Protein AF-A0A8J3KYP1-F1 (afdb_monomer_lite)

pLDDT: mean 86.27, std 15.84, range [44.5, 98.19]

Foldseek 3Di:
DDDPDPDDPDPDDVLLVQLLVLLQQQAWDQDPVGTAGNRPRHHPPDPSNVSSCVSVVVVVDDPVNSNCSHPVVDPVD

Radius of gyration: 16.62 Å; chains: 1; bounding box: 29×44×49 Å

Secondary structure (DSSP, 8-state):
----PPPPPPPP-HHHHHHHHHHHHS-EE--TTS-EETTT-SBSSPHHHHHHHHHHHHTT--HHHHHTT-GGGSTT-

Structure (mmCIF, N/CA/C/O backbone):
data_AF-A0A8J3KYP1-F1
#
_entry.id   AF-A0A8J3KYP1-F1
#
loop_
_atom_site.group_PDB
_atom_site.id
_atom_site.type_symbol
_atom_site.label_atom_id
_atom_site.label_alt_id
_atom_site.label_comp_id
_atom_site.label_asym_id
_atom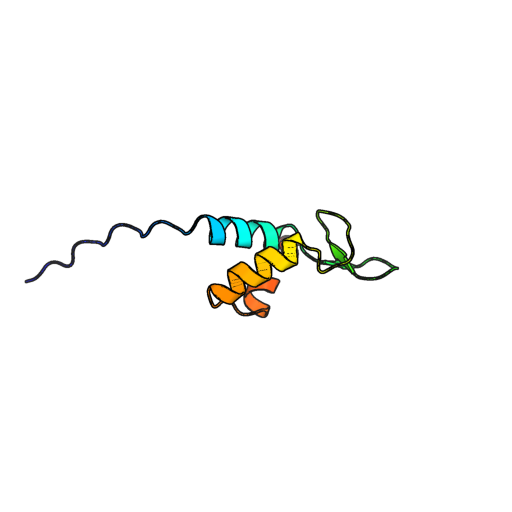_site.label_entity_id
_atom_site.label_seq_id
_atom_site.pdbx_PDB_ins_code
_atom_site.Cartn_x
_atom_site.Cartn_y
_atom_site.Cartn_z
_atom_site.occupancy
_atom_site.B_iso_or_equiv
_atom_site.auth_seq_id
_atom_site.auth_comp_id
_atom_site.auth_asym_id
_atom_site.auth_atom_id
_atom_site.pdbx_PDB_mod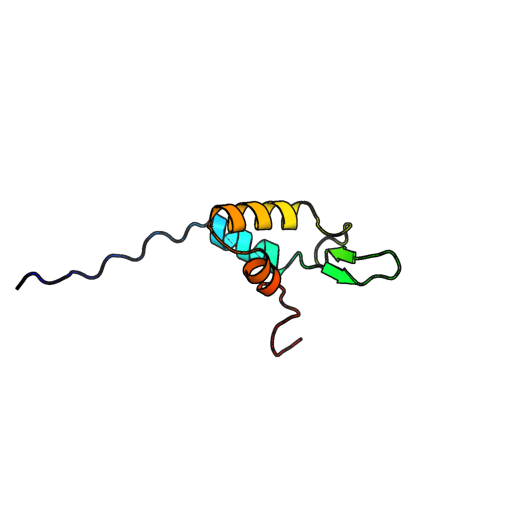el_num
ATOM 1 N N . MET A 1 1 ? -9.033 -31.442 37.262 1.00 44.50 1 MET A N 1
ATOM 2 C CA . MET A 1 1 ? -7.901 -30.944 36.457 1.00 44.50 1 MET A CA 1
ATOM 3 C C . MET A 1 1 ? -8.414 -30.891 35.026 1.00 44.50 1 MET A C 1
ATOM 5 O O . MET A 1 1 ? -8.454 -31.929 34.391 1.00 44.50 1 MET A O 1
ATOM 9 N N . HIS A 1 2 ? -8.986 -29.764 34.589 1.00 50.19 2 HIS A N 1
ATOM 10 C CA . HIS A 1 2 ? -9.462 -29.636 33.206 1.00 50.19 2 HIS A CA 1
ATOM 11 C C . HIS A 1 2 ? -8.258 -29.302 32.332 1.00 50.19 2 HIS A C 1
ATOM 13 O O . HIS A 1 2 ? -7.657 -28.236 32.457 1.00 50.19 2 HIS A O 1
ATOM 19 N N . GLU A 1 3 ? -7.877 -30.272 31.520 1.00 54.53 3 GLU A N 1
ATOM 20 C CA . GLU A 1 3 ? -6.767 -30.216 30.585 1.00 54.53 3 GLU A CA 1
ATOM 21 C C . GLU A 1 3 ? -7.186 -29.291 29.433 1.00 54.53 3 GLU A C 1
ATOM 23 O O . GLU A 1 3 ? -8.143 -29.580 28.715 1.00 54.53 3 GLU A O 1
ATOM 28 N N . HIS A 1 4 ? -6.529 -28.136 29.293 1.00 56.81 4 HIS A N 1
ATOM 29 C CA . HIS A 1 4 ? -6.694 -27.287 28.114 1.00 56.81 4 HIS A CA 1
ATOM 30 C C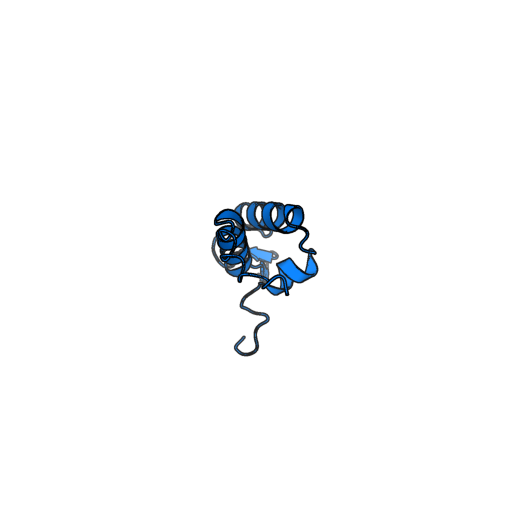 . HIS A 1 4 ? -6.118 -28.042 26.914 1.00 56.81 4 HIS A C 1
ATOM 32 O O . HIS A 1 4 ? -4.901 -28.096 26.733 1.00 56.81 4 HIS A O 1
ATOM 38 N N . ALA A 1 5 ? -6.989 -28.656 26.115 1.00 63.75 5 ALA A N 1
ATOM 39 C CA . ALA A 1 5 ? -6.606 -29.195 24.820 1.00 63.75 5 ALA A CA 1
ATOM 40 C C . ALA A 1 5 ? -6.012 -28.065 23.951 1.00 63.75 5 ALA A C 1
ATOM 42 O O . ALA A 1 5 ? -6.541 -26.949 23.975 1.00 63.75 5 ALA A O 1
ATOM 43 N N . PRO A 1 6 ? -4.935 -28.315 23.185 1.00 61.09 6 PRO A N 1
ATOM 44 C CA . PRO A 1 6 ? -4.396 -27.321 22.269 1.00 61.09 6 PRO A CA 1
ATOM 45 C C . PRO A 1 6 ? -5.434 -27.032 21.181 1.00 61.09 6 PRO A C 1
ATOM 47 O O . PRO A 1 6 ? -5.814 -27.920 20.416 1.00 61.09 6 PRO A O 1
ATOM 50 N N . THR A 1 7 ? -5.917 -25.792 21.131 1.00 60.56 7 THR A N 1
ATOM 51 C CA . THR A 1 7 ? -6.798 -25.299 20.072 1.00 60.56 7 THR A CA 1
ATOM 52 C C . THR A 1 7 ? -6.100 -25.504 18.730 1.00 60.56 7 THR A C 1
ATOM 54 O O . THR A 1 7 ? -4.946 -25.102 18.562 1.00 60.56 7 THR A O 1
ATOM 57 N N . ALA A 1 8 ? -6.774 -26.154 17.778 1.00 60.66 8 ALA A N 1
ATOM 58 C CA . ALA A 1 8 ? -6.287 -26.245 16.405 1.00 60.66 8 ALA A CA 1
ATOM 59 C C . ALA A 1 8 ? -5.971 -24.830 15.878 1.00 60.66 8 ALA A C 1
ATOM 61 O O . ALA A 1 8 ? -6.685 -23.890 16.243 1.00 60.66 8 ALA A O 1
ATOM 62 N N . PRO A 1 9 ? -4.922 -24.643 15.055 1.00 58.28 9 PRO A N 1
ATOM 63 C CA . PRO A 1 9 ? -4.636 -23.331 14.493 1.00 58.28 9 PRO A CA 1
ATOM 64 C C . PRO A 1 9 ? -5.852 -22.870 13.688 1.00 58.28 9 PRO A C 1
ATOM 66 O O . PRO A 1 9 ? -6.323 -23.592 12.806 1.00 58.28 9 PRO A O 1
ATOM 69 N N . GLU A 1 10 ? -6.372 -21.688 14.014 1.00 61.75 10 GLU A N 1
ATOM 70 C CA . GLU A 1 10 ? -7.436 -21.067 13.230 1.00 61.75 10 GLU A CA 1
ATOM 71 C C . GLU A 1 10 ? -7.005 -20.969 11.758 1.00 61.75 10 GLU A C 1
ATOM 73 O O . GLU A 1 10 ? -5.817 -20.752 11.478 1.00 61.75 10 GLU A O 1
ATOM 78 N N . PRO A 1 11 ? -7.935 -21.138 10.801 1.00 67.62 11 PRO A N 1
ATOM 79 C CA . PRO A 1 11 ? -7.614 -20.973 9.396 1.00 67.62 11 PRO A CA 1
ATOM 80 C C . PRO A 1 11 ? -7.062 -19.564 9.186 1.00 67.62 11 PRO A C 1
ATOM 82 O O . PRO A 1 11 ? -7.747 -18.566 9.398 1.00 67.62 11 PRO A O 1
ATOM 85 N N . VAL A 1 12 ? -5.796 -19.493 8.776 1.00 69.94 12 VAL A N 1
ATOM 86 C CA . VAL A 1 12 ? -5.181 -18.239 8.354 1.00 69.94 12 VAL A CA 1
ATOM 87 C C . VAL A 1 12 ? -6.048 -17.650 7.247 1.00 69.94 12 VAL A C 1
ATOM 89 O O . VAL A 1 12 ? -6.255 -18.286 6.213 1.00 69.94 12 VAL A O 1
ATOM 92 N N . ASP A 1 13 ? -6.551 -16.437 7.472 1.00 85.88 13 ASP A N 1
ATOM 93 C CA . ASP A 1 13 ? -7.341 -15.729 6.474 1.00 85.88 13 ASP A CA 1
ATOM 94 C C . ASP A 1 13 ? -6.480 -15.520 5.219 1.00 85.88 13 ASP A C 1
ATOM 96 O O . ASP A 1 13 ? -5.531 -14.725 5.194 1.00 85.88 13 ASP A O 1
ATOM 100 N N . ALA A 1 14 ? -6.804 -16.269 4.163 1.00 89.81 14 ALA A N 1
ATOM 101 C CA . ALA A 1 14 ? -6.103 -16.226 2.887 1.00 89.81 14 ALA A CA 1
ATOM 102 C C . ALA A 1 14 ? -6.083 -14.806 2.297 1.00 89.81 14 ALA A C 1
ATOM 104 O O . ALA A 1 14 ? -5.129 -14.436 1.608 1.00 89.81 14 ALA A O 1
ATOM 105 N N . ARG A 1 15 ? -7.094 -13.986 2.611 1.00 93.38 15 ARG A N 1
ATOM 106 C CA . ARG A 1 15 ? -7.170 -12.586 2.198 1.00 93.38 15 ARG A CA 1
ATOM 107 C C . ARG A 1 15 ? -6.098 -11.744 2.885 1.00 93.38 15 ARG A C 1
ATOM 109 O O . ARG A 1 15 ? -5.457 -10.938 2.214 1.00 93.38 15 ARG A O 1
ATOM 116 N N . LEU A 1 16 ? -5.838 -11.970 4.176 1.00 95.50 16 LEU A N 1
ATOM 117 C CA . LEU A 1 16 ? -4.762 -11.289 4.907 1.00 95.50 16 LEU A CA 1
ATOM 118 C C . LEU A 1 16 ? -3.382 -11.700 4.401 1.00 95.50 16 LEU A C 1
ATOM 120 O O . LEU A 1 16 ? -2.507 -10.848 4.250 1.00 95.50 16 LEU A O 1
ATOM 124 N N . VAL A 1 17 ? -3.179 -12.985 4.096 1.00 94.81 17 VAL A N 1
ATOM 125 C CA . VAL A 1 17 ? -1.916 -13.459 3.503 1.00 94.81 17 VAL A CA 1
ATOM 126 C C . VAL A 1 17 ? -1.668 -12.787 2.157 1.00 94.81 17 VAL A C 1
ATOM 128 O O . VAL A 1 17 ? -0.578 -12.259 1.925 1.00 94.81 17 VAL A O 1
ATOM 131 N N . ALA A 1 18 ? -2.685 -12.757 1.294 1.00 95.88 18 ALA A N 1
ATOM 132 C CA . ALA A 1 18 ? -2.597 -12.102 -0.003 1.00 95.88 18 ALA A CA 1
ATOM 133 C C . ALA A 1 18 ? -2.329 -10.595 0.141 1.00 95.88 18 ALA A C 1
ATOM 135 O O . ALA A 1 18 ? -1.432 -10.073 -0.519 1.00 95.88 18 ALA A O 1
ATOM 136 N N . ALA A 1 19 ? -3.032 -9.902 1.041 1.00 97.00 19 ALA A N 1
ATOM 137 C CA . ALA A 1 19 ? -2.842 -8.471 1.266 1.00 97.00 19 ALA A CA 1
ATOM 138 C C . ALA A 1 19 ? -1.431 -8.136 1.768 1.00 97.00 19 ALA A C 1
ATOM 140 O O . ALA A 1 19 ? -0.800 -7.225 1.234 1.00 97.00 19 ALA A O 1
ATOM 141 N N . ARG A 1 20 ? -0.877 -8.913 2.711 1.00 96.00 20 ARG A N 1
ATOM 142 C CA . ARG A 1 20 ? 0.517 -8.734 3.164 1.00 96.00 20 ARG A CA 1
ATOM 143 C C . ARG A 1 20 ? 1.504 -8.861 2.009 1.00 96.00 20 ARG A C 1
ATOM 145 O O . ARG A 1 20 ? 2.394 -8.026 1.869 1.00 96.00 20 ARG A O 1
ATOM 152 N N . GLN A 1 21 ? 1.338 -9.883 1.171 1.00 95.25 21 GLN A N 1
ATOM 153 C CA . GLN A 1 21 ? 2.220 -10.100 0.027 1.00 95.25 21 GLN A CA 1
ATOM 154 C C . GLN A 1 21 ? 2.085 -8.989 -1.022 1.00 95.25 21 GLN A C 1
ATOM 156 O O . GLN A 1 21 ? 3.090 -8.549 -1.575 1.00 95.25 21 GLN A O 1
ATOM 161 N N . VAL A 1 22 ? 0.868 -8.503 -1.281 1.00 96.56 22 VAL A N 1
ATOM 162 C CA . VAL A 1 22 ? 0.640 -7.398 -2.220 1.00 96.56 22 VAL A CA 1
ATOM 163 C C . VAL A 1 22 ? 1.252 -6.098 -1.701 1.00 96.56 22 VAL A C 1
ATOM 165 O O . VAL A 1 22 ? 2.003 -5.471 -2.445 1.00 96.56 22 VAL A O 1
ATOM 168 N N . ALA A 1 23 ? 1.016 -5.722 -0.439 1.00 96.19 23 ALA A N 1
ATOM 169 C CA . ALA A 1 23 ? 1.625 -4.534 0.171 1.00 96.19 23 AL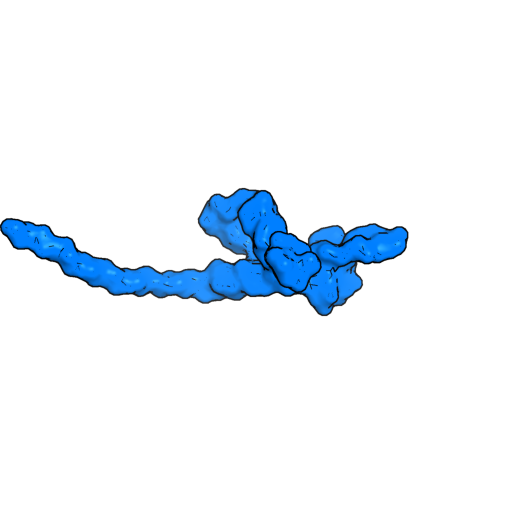A A CA 1
ATOM 170 C C . ALA A 1 23 ? 3.160 -4.584 0.110 1.00 96.19 23 ALA A C 1
ATOM 172 O O . ALA A 1 23 ? 3.808 -3.585 -0.197 1.00 96.19 23 ALA A O 1
ATOM 173 N N . ARG A 1 24 ? 3.728 -5.779 0.321 1.00 94.56 24 ARG A N 1
ATOM 174 C CA . ARG A 1 24 ? 5.167 -6.043 0.282 1.00 94.56 24 ARG A CA 1
ATOM 175 C C . ARG A 1 24 ? 5.801 -5.785 -1.087 1.00 94.56 24 ARG A C 1
ATOM 177 O O . ARG A 1 24 ? 6.906 -5.254 -1.147 1.00 94.56 24 ARG A O 1
ATOM 184 N N . VAL A 1 25 ? 5.148 -6.191 -2.179 1.00 94.25 25 VAL A N 1
ATOM 185 C CA . VAL A 1 25 ? 5.720 -6.067 -3.537 1.00 94.25 25 VAL A CA 1
ATOM 186 C C . VAL A 1 25 ? 5.301 -4.776 -4.241 1.00 94.25 25 VAL A C 1
ATOM 188 O O . VAL A 1 25 ? 6.034 -4.273 -5.087 1.00 94.25 25 VAL A O 1
ATOM 191 N N . HIS A 1 26 ? 4.159 -4.191 -3.877 1.00 95.88 26 HIS A N 1
ATOM 192 C CA . HIS A 1 26 ? 3.677 -2.927 -4.433 1.00 95.88 26 HIS A CA 1
ATOM 193 C C . HIS A 1 26 ? 4.135 -1.704 -3.622 1.00 95.88 26 HIS A C 1
ATOM 195 O O . HIS A 1 26 ? 3.335 -0.816 -3.350 1.00 95.88 26 HIS A O 1
ATOM 201 N N . CYS A 1 27 ? 5.415 -1.622 -3.264 1.00 92.31 27 CYS A N 1
ATOM 202 C CA . CYS A 1 27 ? 5.976 -0.510 -2.493 1.00 92.31 27 CYS A CA 1
ATOM 203 C C . CYS A 1 27 ? 6.332 0.724 -3.360 1.00 92.31 27 CYS A C 1
ATOM 205 O O . CYS A 1 27 ? 6.447 0.602 -4.588 1.00 92.31 27 CYS A O 1
ATOM 207 N N . PRO A 1 28 ? 6.474 1.927 -2.763 1.00 94.00 28 PRO A N 1
ATOM 208 C CA . PRO A 1 28 ? 6.861 3.135 -3.497 1.00 94.00 28 PRO A CA 1
ATOM 209 C C . PRO A 1 28 ? 8.333 3.087 -3.918 1.00 94.00 28 PRO A C 1
ATOM 211 O O . PRO A 1 28 ? 9.172 2.675 -3.138 1.00 94.00 28 PRO A O 1
ATOM 214 N N . ILE A 1 29 ? 8.697 3.582 -5.094 1.00 93.06 29 ILE A N 1
ATOM 215 C CA . ILE A 1 29 ? 10.078 3.854 -5.505 1.00 93.06 29 ILE A CA 1
ATOM 216 C C . ILE A 1 29 ? 10.175 5.292 -6.018 1.00 93.06 29 ILE A C 1
ATOM 218 O O . ILE A 1 29 ? 9.335 5.733 -6.806 1.00 93.06 29 ILE A O 1
ATOM 222 N N . ALA A 1 30 ? 11.211 6.008 -5.577 1.00 93.56 30 ALA A N 1
ATOM 223 C CA . ALA A 1 30 ? 11.444 7.396 -5.952 1.00 93.56 30 ALA A CA 1
ATOM 224 C C . ALA A 1 30 ? 11.908 7.497 -7.409 1.00 93.56 30 ALA A C 1
ATOM 226 O O . ALA A 1 30 ? 12.877 6.849 -7.810 1.00 93.56 30 ALA A O 1
ATOM 227 N N . TRP A 1 31 ? 11.207 8.305 -8.201 1.00 90.50 31 TRP A N 1
ATOM 228 C CA . TRP A 1 31 ? 11.557 8.646 -9.581 1.00 90.50 31 TRP A CA 1
ATOM 229 C C . TRP A 1 31 ? 11.625 10.171 -9.726 1.00 90.50 31 TRP A C 1
ATOM 231 O O . TRP A 1 31 ? 11.011 10.884 -8.928 1.00 90.50 31 TRP A O 1
ATOM 241 N N . PRO A 1 32 ? 12.300 10.708 -10.761 1.00 93.75 32 PRO A N 1
ATOM 242 C CA . PRO A 1 32 ? 12.371 12.156 -10.967 1.00 93.75 32 PRO A CA 1
ATOM 243 C C . PRO A 1 32 ? 11.001 12.844 -11.083 1.00 93.75 32 PRO A C 1
ATOM 245 O O . PRO A 1 32 ? 10.881 14.026 -10.788 1.00 93.75 32 PRO A O 1
ATOM 248 N N . GLN A 1 33 ? 9.968 12.116 -11.515 1.00 92.31 33 GLN A N 1
ATOM 249 C CA . GLN A 1 33 ? 8.608 12.631 -11.706 1.00 92.31 33 GLN A CA 1
ATOM 250 C C . GLN A 1 33 ? 7.681 12.396 -10.496 1.00 92.31 33 GLN A C 1
ATOM 252 O O . GLN A 1 33 ? 6.486 12.672 -10.594 1.00 92.31 33 GLN A O 1
ATOM 257 N N . GLY A 1 34 ? 8.204 11.881 -9.379 1.00 94.25 34 GLY A N 1
ATOM 258 C CA . GLY A 1 34 ? 7.439 11.502 -8.187 1.00 94.25 34 GLY A CA 1
ATOM 259 C C . GLY A 1 34 ? 7.389 9.991 -7.958 1.00 94.25 34 GLY A C 1
ATOM 260 O O . GLY A 1 34 ? 7.868 9.208 -8.778 1.00 94.25 34 GLY A O 1
ATOM 261 N N . ASP A 1 35 ? 6.818 9.576 -6.829 1.00 95.56 35 ASP A N 1
ATOM 262 C CA . ASP A 1 35 ? 6.817 8.169 -6.427 1.00 95.56 35 ASP A CA 1
ATOM 263 C C . ASP A 1 35 ? 5.963 7.297 -7.355 1.00 95.56 35 ASP A C 1
ATOM 265 O O . ASP A 1 35 ? 4.805 7.595 -7.673 1.00 95.56 35 ASP A O 1
ATOM 269 N N . ARG A 1 36 ? 6.534 6.164 -7.764 1.00 96.25 36 ARG A N 1
ATOM 270 C CA . ARG A 1 36 ? 5.848 5.126 -8.543 1.00 96.25 36 ARG A CA 1
ATOM 271 C C . ARG A 1 36 ? 5.839 3.814 -7.780 1.00 96.25 36 ARG A C 1
ATOM 273 O O . ARG A 1 36 ? 6.648 3.596 -6.892 1.00 96.25 36 ARG A O 1
ATOM 280 N N . CYS A 1 37 ? 4.924 2.919 -8.112 1.00 95.56 37 CYS A N 1
ATOM 281 C CA . CYS A 1 37 ? 4.932 1.569 -7.570 1.00 95.56 37 CYS A CA 1
ATOM 282 C C . CYS A 1 37 ? 6.074 0.763 -8.197 1.00 95.56 37 CYS A C 1
ATOM 284 O O . CYS A 1 37 ? 6.180 0.708 -9.421 1.00 95.56 37 CYS A O 1
ATOM 286 N N . LEU A 1 38 ? 6.882 0.093 -7.377 1.00 92.31 38 LEU A N 1
ATOM 287 C CA . LEU A 1 38 ? 7.997 -0.728 -7.845 1.00 92.31 38 LEU A CA 1
ATOM 288 C C . LEU A 1 38 ? 7.542 -1.878 -8.753 1.00 92.31 38 LEU A C 1
ATOM 290 O O . LEU A 1 38 ? 8.187 -2.151 -9.755 1.00 92.31 38 LEU A O 1
ATOM 294 N N . ASN A 1 39 ? 6.425 -2.533 -8.429 1.00 94.38 39 ASN A N 1
ATOM 295 C CA . ASN A 1 39 ? 5.981 -3.716 -9.168 1.00 94.38 39 ASN A CA 1
ATOM 296 C C . ASN A 1 39 ? 5.257 -3.387 -10.483 1.00 94.38 39 ASN A C 1
ATOM 298 O O . ASN A 1 39 ? 5.535 -3.991 -11.512 1.00 94.38 39 ASN A O 1
ATOM 302 N N . CYS A 1 40 ? 4.307 -2.445 -10.466 1.00 95.56 40 CYS A N 1
ATOM 303 C CA . CYS A 1 40 ? 3.482 -2.149 -11.648 1.00 95.56 40 CYS A CA 1
ATOM 304 C C . CYS A 1 40 ? 3.845 -0.840 -12.362 1.00 95.56 40 CYS A C 1
ATOM 306 O O . CYS A 1 40 ? 3.223 -0.497 -13.369 1.00 95.56 40 CYS A O 1
ATOM 308 N N . HIS A 1 41 ? 4.803 -0.081 -11.826 1.00 95.19 41 HIS A N 1
ATOM 309 C CA . HIS A 1 41 ? 5.253 1.208 -12.347 1.00 95.19 41 HIS A CA 1
ATOM 310 C C . HIS A 1 41 ? 4.144 2.252 -12.522 1.00 95.19 41 HIS A C 1
ATOM 312 O O . HIS A 1 41 ? 4.350 3.203 -13.261 1.00 95.19 41 HIS A O 1
ATOM 318 N N . GLN A 1 42 ? 2.976 2.131 -11.891 1.00 96.50 42 GLN A N 1
ATOM 319 C CA . GLN A 1 42 ? 1.959 3.195 -11.877 1.00 96.50 42 GLN A CA 1
ATOM 320 C C . GLN A 1 42 ? 2.301 4.263 -10.825 1.00 96.50 42 GLN A C 1
ATOM 322 O O . GLN A 1 42 ? 3.121 3.976 -9.952 1.00 96.50 42 GLN A O 1
ATOM 327 N N . PRO A 1 43 ? 1.712 5.476 -10.870 1.00 97.12 43 PRO A N 1
ATOM 328 C CA . PRO A 1 43 ? 1.826 6.427 -9.764 1.00 97.12 43 PRO A CA 1
ATOM 329 C C . PRO A 1 43 ? 1.484 5.757 -8.429 1.00 97.12 43 PRO A C 1
ATOM 331 O O . PRO A 1 43 ? 0.533 4.975 -8.352 1.00 97.12 43 PRO A O 1
ATOM 334 N N . PHE A 1 44 ? 2.293 6.005 -7.402 1.00 95.50 44 PHE A N 1
ATOM 335 C CA . PHE A 1 44 ? 2.043 5.470 -6.068 1.00 95.50 44 PHE A CA 1
ATOM 336 C C . PHE A 1 44 ? 1.195 6.459 -5.240 1.00 95.50 44 PHE A C 1
ATOM 338 O O . PHE A 1 44 ? 1.469 7.658 -5.300 1.00 95.50 44 PHE A O 1
ATOM 345 N N . PRO A 1 45 ? 0.204 5.998 -4.443 1.00 96.38 45 PRO A N 1
ATOM 346 C CA . PRO A 1 45 ? -0.217 4.607 -4.257 1.00 96.38 45 PRO A CA 1
ATOM 347 C C . PRO A 1 45 ? -0.971 4.051 -5.473 1.00 96.38 45 PRO A C 1
ATOM 349 O O . PRO A 1 45 ? -1.883 4.678 -6.005 1.00 96.38 45 PRO A O 1
ATOM 352 N N . CYS A 1 46 ? -0.599 2.840 -5.897 1.00 97.38 46 CYS A N 1
ATOM 353 C CA . CYS A 1 46 ? -1.311 2.135 -6.964 1.00 97.38 46 CYS A CA 1
ATOM 354 C C . CYS A 1 46 ? -2.546 1.401 -6.414 1.00 97.38 46 CYS A C 1
ATOM 356 O O . CYS A 1 46 ? -2.625 1.118 -5.218 1.00 97.38 46 CYS A O 1
ATOM 358 N N . SER A 1 47 ? -3.482 1.022 -7.288 1.00 98.19 47 SER A N 1
ATOM 359 C CA . SER A 1 47 ? -4.731 0.345 -6.900 1.00 98.19 47 SER A CA 1
ATOM 360 C C . SER A 1 47 ? -4.518 -0.949 -6.104 1.00 98.19 47 SER A C 1
ATOM 362 O O . SER A 1 47 ? -5.239 -1.198 -5.143 1.00 98.19 47 SER A O 1
ATOM 364 N N . ALA A 1 48 ? -3.504 -1.748 -6.450 1.00 97.81 48 ALA A N 1
ATOM 365 C CA . ALA A 1 48 ? -3.174 -2.977 -5.724 1.00 97.81 48 ALA A CA 1
ATOM 366 C C . ALA A 1 48 ? -2.675 -2.700 -4.295 1.00 97.81 48 ALA A C 1
ATOM 368 O O . ALA A 1 48 ? -3.081 -3.387 -3.359 1.00 97.81 48 ALA A O 1
ATOM 369 N N . TYR A 1 49 ? -1.839 -1.669 -4.113 1.00 97.62 49 TYR A N 1
ATOM 370 C CA . TYR A 1 49 ? -1.421 -1.234 -2.779 1.00 97.62 49 TYR A CA 1
ATOM 371 C C . TYR A 1 49 ? -2.611 -0.691 -1.980 1.00 97.62 49 TYR A C 1
ATOM 373 O O . TYR A 1 49 ? -2.741 -1.028 -0.811 1.00 97.62 49 TYR A O 1
ATOM 381 N N . GLY A 1 50 ? -3.497 0.089 -2.612 1.00 97.94 50 GLY A N 1
ATOM 382 C CA . GLY A 1 50 ? -4.729 0.580 -1.985 1.00 97.94 50 GLY A CA 1
ATOM 383 C C . GLY A 1 50 ? -5.601 -0.559 -1.454 1.00 97.94 50 GLY A C 1
ATOM 384 O O . GLY A 1 50 ? -5.909 -0.588 -0.271 1.00 97.94 50 GLY A O 1
ATOM 385 N N . TRP A 1 51 ? -5.880 -1.568 -2.285 1.00 97.81 51 TRP A N 1
ATOM 386 C CA . TRP A 1 51 ? -6.620 -2.760 -1.854 1.00 97.81 51 TRP A CA 1
ATOM 387 C C . TRP A 1 51 ? -5.957 -3.477 -0.668 1.00 97.81 51 TRP A C 1
ATOM 389 O O . TRP A 1 51 ? -6.634 -3.858 0.285 1.00 97.81 51 TRP A O 1
ATOM 399 N N . ALA A 1 52 ? -4.637 -3.674 -0.717 1.00 97.75 52 ALA A N 1
ATOM 400 C CA . ALA A 1 52 ? -3.918 -4.332 0.368 1.00 97.75 52 ALA A CA 1
ATOM 401 C C . ALA A 1 52 ? -3.950 -3.504 1.659 1.00 97.75 52 ALA A C 1
ATOM 403 O O . ALA A 1 52 ? -4.113 -4.067 2.739 1.00 97.75 52 ALA A O 1
ATOM 404 N N . PHE A 1 53 ? -3.815 -2.182 1.539 1.00 97.94 53 PHE A N 1
ATOM 405 C CA . PHE A 1 53 ? -3.906 -1.253 2.656 1.00 97.94 53 PHE A CA 1
ATOM 406 C C . PHE A 1 53 ? -5.273 -1.350 3.333 1.00 97.94 53 PHE A C 1
ATOM 408 O O . PHE A 1 53 ? -5.311 -1.552 4.542 1.00 97.94 53 PHE A O 1
ATOM 415 N N . ASP A 1 54 ? -6.363 -1.298 2.565 1.00 97.88 54 ASP A N 1
ATOM 416 C CA . ASP A 1 54 ? -7.728 -1.386 3.094 1.00 97.88 54 ASP A CA 1
ATOM 417 C C . ASP A 1 54 ? -7.951 -2.713 3.835 1.00 97.88 54 ASP A C 1
ATOM 419 O O . ASP A 1 54 ? -8.376 -2.721 4.985 1.00 97.88 54 ASP A O 1
ATOM 423 N N . VAL A 1 55 ? -7.562 -3.844 3.231 1.00 97.50 55 VAL A N 1
ATOM 424 C CA . VAL A 1 55 ? -7.699 -5.171 3.859 1.00 97.50 55 VAL A CA 1
ATOM 425 C C . VAL A 1 55 ? -6.917 -5.283 5.171 1.00 97.50 55 VAL A C 1
ATOM 427 O O . VAL A 1 55 ? -7.395 -5.893 6.125 1.00 97.50 55 VAL A O 1
ATOM 430 N N . LEU A 1 56 ? -5.699 -4.741 5.226 1.00 96.81 56 LEU A N 1
ATOM 431 C CA . LEU A 1 56 ? -4.869 -4.803 6.430 1.00 96.81 56 LEU A CA 1
ATOM 432 C C . LEU A 1 56 ? -5.361 -3.827 7.505 1.00 96.81 56 LEU A C 1
ATOM 434 O O . LEU A 1 56 ? -5.367 -4.181 8.684 1.00 96.81 56 LEU A O 1
ATOM 438 N N . ALA A 1 57 ? -5.802 -2.633 7.109 1.00 97.50 57 ALA A N 1
ATOM 439 C CA . ALA A 1 57 ? -6.380 -1.642 8.009 1.00 97.50 57 ALA A CA 1
ATOM 440 C C . ALA A 1 57 ? -7.679 -2.158 8.647 1.00 97.50 57 ALA A C 1
ATOM 442 O O . ALA A 1 57 ? -7.830 -2.067 9.865 1.00 97.50 57 ALA A O 1
ATOM 443 N N . ASP A 1 58 ? -8.556 -2.793 7.863 1.00 96.62 58 ASP A N 1
ATOM 444 C CA . ASP A 1 58 ? -9.770 -3.461 8.357 1.00 96.62 58 ASP A CA 1
ATOM 445 C C . ASP A 1 58 ? -9.444 -4.584 9.358 1.00 96.62 58 ASP A C 1
ATOM 447 O O . ASP A 1 58 ? -10.207 -4.850 10.286 1.00 96.62 58 ASP A O 1
ATOM 451 N N . ALA A 1 59 ? -8.276 -5.215 9.214 1.00 95.44 59 ALA A N 1
ATOM 452 C CA . ALA A 1 59 ? -7.753 -6.215 10.144 1.00 95.44 59 ALA A CA 1
ATOM 453 C C . ALA A 1 59 ? -7.032 -5.617 11.368 1.00 95.44 59 ALA A C 1
ATOM 455 O O . ALA A 1 59 ? -6.393 -6.349 12.128 1.00 95.44 59 ALA A O 1
ATOM 456 N N . GLY A 1 60 ? -7.096 -4.295 11.550 1.00 96.94 60 GLY A N 1
ATOM 457 C CA . GLY A 1 60 ? -6.535 -3.576 12.692 1.00 96.94 60 GLY A CA 1
ATOM 458 C C . GLY A 1 60 ? -5.053 -3.212 12.571 1.00 96.94 60 GLY A C 1
ATOM 459 O O . GLY A 1 60 ? -4.443 -2.842 13.574 1.00 96.94 60 GLY A O 1
ATOM 460 N N . TRP A 1 61 ? -4.450 -3.316 11.384 1.00 97.00 61 TRP A N 1
ATOM 461 C CA . TRP A 1 61 ? -3.058 -2.908 11.183 1.00 97.00 61 TRP A CA 1
ATOM 462 C C . TRP A 1 61 ? -2.947 -1.387 11.087 1.00 97.00 61 TRP A C 1
ATOM 464 O O . TRP A 1 61 ? -3.740 -0.729 10.415 1.00 97.00 61 TRP A O 1
ATOM 474 N N . SER A 1 62 ? -1.916 -0.816 11.708 1.00 97.19 62 SER A N 1
ATOM 475 C CA . SER A 1 62 ? -1.606 0.601 11.541 1.00 97.19 62 SER A CA 1
ATOM 476 C C . SER A 1 62 ? -0.955 0.869 10.182 1.00 97.19 62 SER A C 1
ATOM 478 O O . SER A 1 62 ? -0.277 0.015 9.603 1.00 97.19 62 SER A O 1
ATOM 480 N N . ALA A 1 63 ? -1.080 2.103 9.690 1.00 94.81 63 ALA A N 1
ATOM 481 C CA . ALA A 1 63 ? -0.403 2.523 8.465 1.00 94.81 63 ALA A CA 1
ATOM 482 C C . ALA A 1 63 ? 1.126 2.327 8.537 1.00 94.81 63 ALA A C 1
ATOM 484 O O . ALA A 1 63 ? 1.761 2.059 7.521 1.00 94.81 63 ALA A O 1
ATOM 485 N N . GLU A 1 64 ? 1.721 2.442 9.726 1.00 93.94 64 GLU A N 1
ATOM 486 C CA . GLU A 1 64 ? 3.151 2.212 9.963 1.00 93.94 64 GLU A CA 1
ATOM 487 C C . GLU A 1 64 ? 3.512 0.729 9.855 1.00 93.94 64 GLU A C 1
ATOM 489 O O . GLU A 1 64 ? 4.487 0.391 9.188 1.00 93.94 64 GLU A O 1
ATOM 494 N N . GLN A 1 65 ? 2.697 -0.160 10.432 1.00 94.88 65 GLN A N 1
ATOM 495 C CA . GLN A 1 65 ? 2.870 -1.610 10.297 1.00 94.88 65 GLN A CA 1
ATOM 496 C C . GLN A 1 65 ? 2.751 -2.056 8.838 1.00 94.88 65 GLN A C 1
ATOM 498 O O . GLN A 1 65 ? 3.520 -2.902 8.389 1.00 94.88 65 GLN A O 1
ATOM 503 N N . ILE A 1 66 ? 1.819 -1.466 8.083 1.00 95.31 66 ILE A N 1
ATOM 504 C CA . ILE A 1 66 ? 1.648 -1.757 6.655 1.00 95.31 66 ILE A CA 1
ATOM 505 C C . ILE A 1 66 ? 2.854 -1.243 5.859 1.00 95.31 66 ILE A C 1
ATOM 507 O O . ILE A 1 66 ? 3.394 -1.976 5.035 1.00 95.31 66 ILE A O 1
ATOM 511 N N . LYS A 1 67 ? 3.328 -0.018 6.129 1.00 91.69 67 LYS A N 1
ATOM 512 C CA . LYS A 1 67 ? 4.534 0.537 5.487 1.00 91.69 67 LYS A CA 1
ATOM 513 C C . LYS A 1 67 ? 5.784 -0.297 5.770 1.00 91.69 67 LYS A C 1
ATOM 515 O O . LYS A 1 67 ? 6.606 -0.463 4.876 1.00 91.69 67 LYS A O 1
ATOM 520 N N . ALA A 1 68 ? 5.906 -0.858 6.972 1.00 91.25 68 ALA A N 1
ATOM 521 C CA . ALA A 1 68 ? 7.020 -1.726 7.354 1.00 91.25 68 ALA A CA 1
ATOM 522 C C . ALA A 1 68 ? 7.066 -3.061 6.583 1.00 91.25 68 ALA A C 1
ATOM 524 O O . ALA A 1 68 ? 8.050 -3.791 6.686 1.00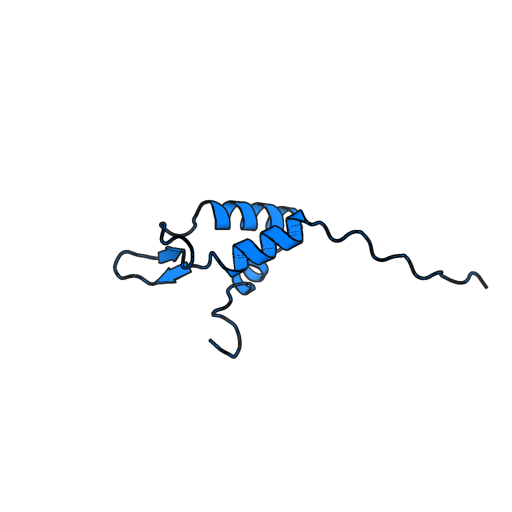 91.25 68 ALA A O 1
ATOM 525 N N . LEU A 1 69 ? 6.027 -3.394 5.803 1.00 91.81 69 LEU A N 1
ATOM 526 C CA . LEU A 1 69 ? 6.048 -4.541 4.894 1.00 91.81 69 LEU A CA 1
ATOM 527 C C . LEU A 1 69 ? 6.885 -4.295 3.630 1.00 91.81 69 LEU A C 1
ATOM 529 O O . LEU A 1 69 ? 7.139 -5.259 2.909 1.00 91.81 69 LEU A O 1
ATOM 533 N N . ASP A 1 70 ? 7.309 -3.059 3.337 1.00 86.75 70 ASP A N 1
ATOM 534 C CA .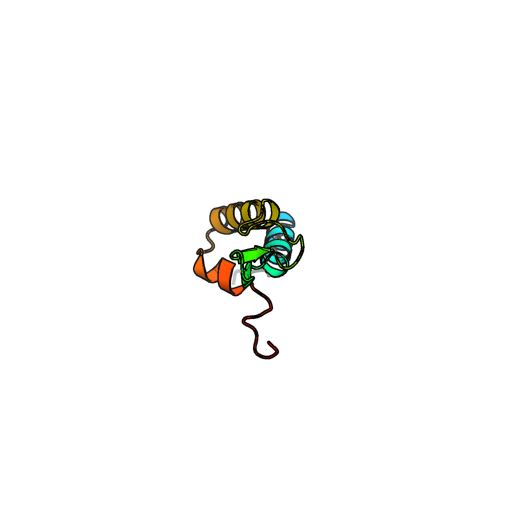 ASP A 1 70 ? 8.195 -2.771 2.203 1.00 86.75 70 ASP A CA 1
ATOM 535 C C . ASP A 1 70 ? 9.485 -3.608 2.307 1.00 86.75 70 ASP A C 1
ATOM 537 O O . ASP A 1 70 ? 10.259 -3.501 3.258 1.00 86.75 70 ASP A O 1
ATOM 541 N N . VAL A 1 71 ? 9.745 -4.450 1.300 1.00 72.12 71 VAL A N 1
ATOM 542 C CA . VAL A 1 71 ? 10.954 -5.294 1.238 1.00 72.12 71 VAL A CA 1
ATOM 543 C C . VAL A 1 71 ? 12.252 -4.510 1.317 1.00 72.12 71 VAL A C 1
ATOM 545 O O . VAL A 1 71 ? 13.254 -5.093 1.718 1.00 72.12 71 VAL A O 1
ATOM 548 N N . ARG A 1 72 ? 12.231 -3.228 0.941 1.00 70.50 72 ARG A N 1
ATOM 549 C CA . ARG A 1 72 ? 13.408 -2.355 0.920 1.00 70.50 72 ARG A CA 1
ATOM 550 C C . ARG A 1 72 ? 13.758 -1.762 2.281 1.00 70.50 72 ARG A C 1
ATOM 552 O O . ARG A 1 72 ? 14.747 -1.051 2.398 1.00 70.50 72 ARG A O 1
ATOM 559 N N . THR A 1 73 ? 12.943 -1.989 3.307 1.00 61.62 73 THR A N 1
ATOM 560 C CA . THR A 1 73 ? 13.267 -1.565 4.676 1.00 61.62 73 THR A CA 1
ATOM 561 C C . THR A 1 73 ? 13.890 -2.694 5.504 1.00 61.62 73 THR A C 1
ATOM 563 O O . THR A 1 73 ? 14.029 -2.565 6.718 1.00 61.62 73 THR A O 1
ATOM 566 N N . GLY A 1 74 ? 14.253 -3.819 4.873 1.00 57.50 74 GLY A N 1
ATOM 567 C CA . GLY A 1 74 ? 14.894 -4.958 5.530 1.00 57.50 74 GLY A CA 1
ATOM 568 C C . GLY A 1 74 ? 16.425 -4.833 5.622 1.00 57.50 74 GLY A C 1
ATOM 569 O O . GLY A 1 74 ? 17.026 -4.064 4.881 1.00 57.50 74 GLY A O 1
ATOM 570 N N . PRO A 1 75 ? 17.094 -5.640 6.468 1.00 56.19 75 PRO A N 1
ATOM 571 C CA . PRO A 1 75 ? 18.550 -5.583 6.687 1.00 56.19 75 PRO A CA 1
ATOM 572 C C . PRO A 1 75 ? 19.414 -5.943 5.463 1.00 56.19 75 PRO A C 1
ATOM 574 O O . PRO A 1 75 ? 20.635 -5.862 5.535 1.00 56.19 75 PRO A O 1
ATOM 577 N N . TRP A 1 76 ? 18.794 -6.361 4.359 1.00 52.31 76 TRP A N 1
ATOM 578 C CA . TRP A 1 76 ? 19.454 -6.724 3.099 1.00 52.31 76 TRP A CA 1
ATOM 579 C C . TRP A 1 76 ? 19.109 -5.761 1.951 1.00 52.31 76 TRP A C 1
ATOM 581 O O . TRP A 1 76 ? 19.250 -6.129 0.787 1.00 52.31 76 TRP A O 1
ATOM 591 N N . SER A 1 77 ? 18.572 -4.580 2.277 1.00 51.91 77 SER A N 1
ATOM 592 C CA . SER A 1 77 ? 18.215 -3.511 1.331 1.00 51.91 77 SER A CA 1
ATOM 593 C C . SER A 1 77 ? 19.258 -2.407 1.285 1.00 51.91 77 SER A C 1
ATOM 595 O O . SER A 1 77 ? 19.902 -2.172 2.331 1.00 51.91 77 SER A O 1
#

Sequence (77 aa):
MHEHAPTAPEPVDARLVAARQVARVHCPIAWPQGDRCLNCHQPFPCSAYGWAFDVLADAGWSAEQIKALDVRTGPWS

Organism: NCBI:txid310354